Protein AF-A0A1G2BFT9-F1 (afdb_monomer)

Mean predicted aligned error: 10.56 Å

Foldseek 3Di:
DDDDPPVVVVVVVVVVVVVVPPPLPPDDDDVVLVVPDDVVPDDCVVCVLSLLLSCLAPNDPVSNVSNPVPDDLVSQCVSLVPPPNRDPVSSVVSNVVSVD

pLDDT: mean 81.26, std 19.09, range [43.91, 97.19]

Organism: NCBI:txid1798547

Radius of gyration: 19.2 Å; Cα contacts (8 Å, |Δi|>4): 51; chains: 1; bounding box: 57×43×32 Å

Solvent-accessible surface area (backbone atoms only — not comparable to full-atom values): 6344 Å² total; per-residue (Å²): 137,85,79,70,65,63,64,58,52,54,53,49,51,54,57,56,60,65,64,74,69,74,72,74,85,80,74,82,76,63,65,84,68,40,79,89,49,67,70,91,74,63,46,73,79,86,41,38,61,62,55,51,48,38,31,69,70,71,44,53,75,70,52,42,53,45,50,66,74,74,44,54,64,70,56,52,40,52,39,69,71,68,50,86,78,61,50,73,76,50,45,58,58,49,56,54,65,56,68,112

Structure (mmCIF, N/CA/C/O backbone):
data_AF-A0A1G2BFT9-F1
#
_entry.id   AF-A0A1G2BFT9-F1
#
loop_
_atom_site.group_PDB
_atom_site.id
_atom_site.type_symbol
_atom_site.label_atom_id
_atom_site.label_alt_id
_atom_site.label_comp_id
_atom_site.label_asym_id
_atom_site.label_entity_id
_atom_site.label_seq_id
_atom_site.pdbx_PDB_ins_code
_atom_site.Cartn_x
_atom_site.Cartn_y
_atom_site.Cartn_z
_atom_site.occupancy
_atom_site.B_iso_or_equiv
_atom_site.auth_seq_id
_atom_site.auth_comp_id
_atom_site.auth_asym_id
_atom_site.auth_atom_id
_atom_site.pdbx_PDB_model_num
ATOM 1 N N . MET A 1 1 ? -47.081 28.738 -2.632 1.00 44.31 1 MET A N 1
ATOM 2 C CA . MET A 1 1 ? -45.805 28.036 -2.346 1.00 44.31 1 MET A CA 1
ATOM 3 C C . MET A 1 1 ? -44.938 28.001 -3.607 1.00 44.31 1 MET A C 1
ATOM 5 O O . MET A 1 1 ? -45.057 27.082 -4.407 1.00 44.31 1 MET A O 1
ATOM 9 N N . ALA A 1 2 ? -44.110 29.025 -3.843 1.00 47.28 2 ALA A N 1
ATOM 10 C CA . ALA A 1 2 ? -43.266 29.097 -5.041 1.00 47.28 2 ALA A CA 1
ATOM 11 C C . ALA A 1 2 ? -41.915 28.404 -4.796 1.00 47.28 2 ALA A C 1
ATOM 13 O O . ALA A 1 2 ? -41.075 28.867 -4.027 1.00 47.28 2 ALA A O 1
ATOM 14 N N . TYR A 1 3 ? -41.721 27.260 -5.448 1.00 44.44 3 TYR A N 1
ATOM 15 C CA . TYR A 1 3 ? -40.514 26.441 -5.368 1.00 44.44 3 TYR A CA 1
ATOM 16 C C . TYR A 1 3 ? -39.334 27.163 -6.052 1.00 44.44 3 TYR A C 1
ATOM 18 O O . TYR A 1 3 ? -39.300 27.315 -7.275 1.00 44.44 3 TYR A O 1
ATOM 26 N N . ASN A 1 4 ? -38.347 27.620 -5.274 1.00 58.56 4 ASN A N 1
ATOM 27 C CA . ASN A 1 4 ? -37.234 28.435 -5.773 1.00 58.56 4 ASN A CA 1
ATOM 28 C C . ASN A 1 4 ? -36.226 27.600 -6.605 1.00 58.56 4 ASN A C 1
ATOM 30 O O . ASN A 1 4 ? -35.365 26.888 -6.078 1.00 58.56 4 ASN A O 1
ATOM 34 N N . LYS A 1 5 ? -36.333 27.684 -7.941 1.00 55.22 5 LYS A N 1
ATOM 35 C CA . LYS A 1 5 ? -35.451 27.019 -8.928 1.00 55.22 5 LYS A CA 1
ATOM 36 C C . LYS A 1 5 ? -34.002 27.547 -8.918 1.00 55.22 5 LYS A C 1
ATOM 38 O O . LYS A 1 5 ? -33.104 26.833 -9.377 1.00 55.22 5 LYS A O 1
ATOM 43 N N . ALA A 1 6 ? -33.740 28.747 -8.388 1.00 56.31 6 ALA A N 1
ATOM 44 C CA . ALA A 1 6 ? -32.420 29.388 -8.444 1.00 56.31 6 ALA A CA 1
ATOM 45 C C . ALA A 1 6 ? -31.391 28.719 -7.511 1.00 56.31 6 ALA A C 1
ATOM 47 O O . ALA A 1 6 ? -30.262 28.439 -7.931 1.00 56.31 6 ALA A O 1
ATOM 48 N N . GLY A 1 7 ? -31.811 28.336 -6.299 1.00 52.97 7 GLY A N 1
ATOM 49 C CA . GLY A 1 7 ? -30.954 27.647 -5.324 1.00 52.97 7 GLY A CA 1
ATOM 50 C C . GLY A 1 7 ? -30.505 26.252 -5.785 1.00 52.97 7 GLY A C 1
ATOM 51 O O . GLY A 1 7 ? -29.354 25.859 -5.581 1.00 52.97 7 GLY A O 1
ATOM 52 N N . LYS A 1 8 ? -31.363 25.517 -6.513 1.00 46.81 8 LYS A N 1
ATOM 53 C CA . LYS A 1 8 ? -30.999 24.215 -7.111 1.00 46.81 8 LYS A CA 1
ATOM 54 C C . LYS A 1 8 ? -29.949 24.359 -8.225 1.00 46.81 8 LYS A C 1
ATOM 56 O O . LYS A 1 8 ? -29.085 23.492 -8.360 1.00 46.81 8 LYS A O 1
ATOM 61 N N . LYS A 1 9 ? -29.976 25.455 -8.996 1.00 43.91 9 LYS A N 1
ATOM 62 C CA . LYS A 1 9 ? -29.036 25.720 -10.105 1.00 43.91 9 LYS A CA 1
ATOM 63 C C . LYS A 1 9 ? -27.649 26.131 -9.595 1.00 43.91 9 LYS A C 1
ATOM 65 O O . LYS A 1 9 ? -26.643 25.671 -10.133 1.00 43.91 9 LYS A O 1
ATOM 70 N N . GLN A 1 10 ? -27.587 26.923 -8.522 1.00 54.03 10 GLN A N 1
ATOM 71 C CA . GLN A 1 10 ? -26.334 27.286 -7.844 1.00 54.03 10 GLN A CA 1
ATOM 72 C C . GLN A 1 10 ? -25.680 26.078 -7.160 1.00 54.03 10 GLN A C 1
ATOM 74 O O . GLN A 1 10 ? -24.474 25.866 -7.294 1.00 54.03 10 GLN A O 1
ATOM 79 N N . ARG A 1 11 ? -26.480 25.224 -6.508 1.00 51.31 11 ARG A N 1
ATOM 80 C CA . ARG A 1 11 ? -25.996 24.002 -5.853 1.00 51.31 11 ARG A CA 1
ATOM 81 C C . ARG A 1 11 ? -25.486 22.965 -6.865 1.00 51.31 11 ARG A C 1
ATOM 83 O O . ARG A 1 11 ? -24.399 22.430 -6.666 1.00 51.31 11 ARG A O 1
ATOM 90 N N . LYS A 1 12 ? -26.175 22.770 -8.000 1.00 50.50 12 LYS A N 1
ATOM 91 C CA . LYS A 1 12 ? -25.672 21.942 -9.118 1.00 50.50 12 LYS A CA 1
ATOM 92 C C . LYS A 1 12 ? -24.367 22.492 -9.707 1.00 50.50 12 LYS A C 1
ATOM 94 O O . LYS A 1 12 ? -23.406 21.744 -9.812 1.00 50.50 12 LYS A O 1
ATOM 99 N N . LYS A 1 13 ? -24.271 23.802 -9.983 1.00 46.59 13 LYS A N 1
ATOM 100 C CA . LYS A 1 13 ? -23.037 24.429 -10.503 1.00 46.59 13 LYS A CA 1
ATOM 101 C C . LYS A 1 13 ? -21.833 24.288 -9.557 1.00 46.59 13 LYS A C 1
ATOM 103 O O . LYS A 1 13 ? -20.717 24.130 -10.043 1.00 46.59 13 LYS A O 1
ATOM 108 N N . ARG A 1 14 ? -22.034 24.322 -8.231 1.00 49.56 14 ARG A N 1
ATOM 109 C CA . ARG A 1 14 ? -20.963 24.140 -7.227 1.00 49.56 14 ARG A CA 1
ATOM 110 C C . ARG A 1 14 ? -20.471 22.687 -7.158 1.00 49.56 14 ARG A C 1
ATOM 112 O O . ARG A 1 14 ? -19.268 22.464 -7.065 1.00 49.56 14 ARG A O 1
ATOM 119 N N . VAL A 1 15 ? -21.381 21.716 -7.280 1.00 53.38 15 VAL A N 1
ATOM 120 C CA . VAL A 1 15 ? -21.048 20.281 -7.385 1.00 53.38 15 VAL A CA 1
ATOM 121 C C . VAL A 1 15 ? -20.336 19.974 -8.714 1.00 53.38 15 VAL A C 1
ATOM 123 O O . VAL A 1 15 ? -19.341 19.253 -8.724 1.00 53.38 15 VAL A O 1
ATOM 126 N N . GLU A 1 16 ? -20.768 20.587 -9.822 1.00 51.97 16 GLU A N 1
ATOM 127 C CA . GLU A 1 16 ? -20.143 20.449 -11.148 1.00 51.97 16 GLU A CA 1
ATOM 128 C C . GLU A 1 16 ? -18.729 21.062 -11.200 1.00 51.97 16 GLU A C 1
ATOM 130 O O . GLU A 1 16 ? -17.822 20.487 -11.800 1.00 51.97 16 GLU A O 1
ATOM 135 N N . LYS A 1 17 ? -18.506 22.211 -10.539 1.00 46.88 17 LYS A N 1
ATOM 136 C CA . LYS A 1 17 ? -17.183 22.866 -10.460 1.00 46.88 17 LYS A CA 1
ATOM 137 C C . LYS A 1 17 ? -16.165 22.037 -9.667 1.00 46.88 17 LYS A C 1
ATOM 139 O O . LYS A 1 17 ? -14.998 22.020 -10.046 1.00 46.88 17 LYS A O 1
ATOM 144 N N . ASN A 1 18 ? -16.593 21.320 -8.622 1.00 51.94 18 ASN A N 1
ATOM 145 C CA . ASN A 1 18 ? -15.707 20.466 -7.816 1.00 51.94 18 ASN A CA 1
ATOM 146 C C . ASN A 1 18 ? -15.330 19.142 -8.505 1.00 51.94 18 ASN A C 1
ATOM 148 O O . ASN A 1 18 ? -14.292 18.569 -8.190 1.00 51.94 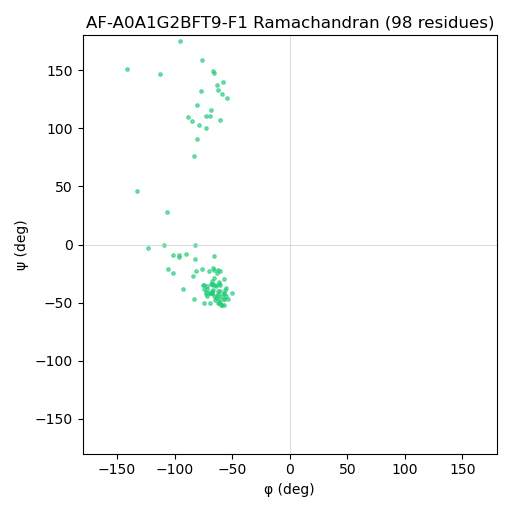18 ASN A O 1
ATOM 152 N N . LYS A 1 19 ? -16.114 18.677 -9.488 1.00 47.59 19 LYS A N 1
ATOM 153 C CA . LYS A 1 19 ? -15.761 17.506 -10.313 1.00 47.59 19 LYS A CA 1
ATOM 154 C C . LYS A 1 19 ? -14.588 17.759 -11.270 1.00 47.59 19 LYS A C 1
ATOM 156 O O . LYS A 1 19 ? -13.927 16.810 -11.673 1.00 47.59 19 LYS A O 1
ATOM 161 N N . ARG A 1 20 ? -14.303 19.019 -11.629 1.00 45.19 20 ARG A N 1
ATOM 162 C CA . ARG A 1 20 ? -13.321 19.384 -12.673 1.00 45.19 20 ARG A CA 1
ATOM 163 C C . ARG A 1 20 ? -11.855 19.423 -12.216 1.00 45.19 20 ARG A C 1
ATOM 165 O O . ARG A 1 20 ? -10.991 19.715 -13.032 1.00 45.19 20 ARG A O 1
ATOM 172 N N . ARG A 1 21 ? -11.555 19.138 -10.942 1.00 46.78 21 ARG A N 1
ATOM 173 C CA . ARG A 1 21 ? -10.181 19.168 -10.395 1.00 46.78 21 ARG A CA 1
ATOM 174 C C . ARG A 1 21 ? -9.585 17.800 -10.057 1.00 46.78 21 ARG A C 1
ATOM 176 O O . ARG A 1 21 ? -8.431 17.748 -9.649 1.00 46.78 21 ARG A O 1
ATOM 183 N N . TYR A 1 22 ? -10.311 16.699 -10.254 1.00 48.25 22 TYR A N 1
ATOM 184 C CA . TYR A 1 22 ? -9.733 15.366 -10.072 1.00 48.25 22 TYR A CA 1
ATOM 185 C C . TYR A 1 22 ? -8.973 14.949 -11.335 1.00 48.25 22 TYR A C 1
ATOM 187 O O . TYR A 1 22 ? -9.451 14.152 -12.141 1.00 48.25 22 TYR A O 1
ATOM 195 N N . GLN A 1 23 ? -7.784 15.519 -11.527 1.00 50.50 23 GLN A N 1
ATOM 196 C CA . GLN A 1 23 ? -6.787 14.862 -12.359 1.00 50.50 23 GLN A CA 1
ATOM 197 C C . GLN A 1 23 ? -6.284 13.674 -11.546 1.00 50.50 23 GLN A C 1
ATOM 199 O O . GLN A 1 23 ? -5.662 13.857 -10.500 1.00 50.50 23 GLN A O 1
ATOM 204 N N . LYS A 1 24 ? -6.617 12.451 -11.979 1.00 52.78 24 LYS A N 1
ATOM 205 C CA . LYS A 1 24 ? -5.992 11.258 -11.405 1.00 52.78 24 LYS A CA 1
ATOM 206 C C . LYS A 1 24 ? -4.483 11.444 -11.523 1.00 52.78 24 LYS A C 1
ATOM 208 O O . LYS A 1 24 ? -4.029 11.673 -12.644 1.00 52.78 24 LYS A O 1
ATOM 213 N N . PRO A 1 25 ? -3.713 11.326 -10.433 1.00 51.75 25 PRO A N 1
ATOM 214 C CA . PRO A 1 25 ? -2.270 11.303 -10.547 1.00 51.75 25 PRO A CA 1
ATOM 215 C C . PRO A 1 25 ? -1.908 10.098 -11.418 1.00 51.75 25 PRO A C 1
ATOM 217 O O . PRO A 1 25 ? -2.063 8.950 -11.002 1.00 51.75 25 PRO A O 1
ATOM 220 N N . THR A 1 26 ? -1.495 10.338 -12.657 1.00 60.62 26 THR A N 1
ATOM 221 C CA . THR A 1 26 ? -0.971 9.292 -13.531 1.00 60.62 26 THR A CA 1
ATOM 222 C C . THR A 1 26 ? 0.476 9.076 -13.128 1.00 60.62 26 THR A C 1
ATOM 224 O O . THR A 1 26 ? 1.368 9.779 -13.599 1.00 60.62 26 THR A O 1
ATOM 227 N N . ILE A 1 27 ? 0.714 8.152 -12.198 1.00 68.44 27 ILE A N 1
ATOM 228 C CA . ILE A 1 27 ? 2.077 7.698 -11.944 1.00 68.44 27 ILE A CA 1
ATOM 229 C C . ILE A 1 27 ? 2.469 6.740 -13.061 1.00 68.44 27 ILE A C 1
ATOM 231 O O . ILE A 1 27 ? 1.715 5.835 -13.422 1.00 68.44 27 ILE A O 1
ATOM 235 N N . LYS A 1 28 ? 3.655 6.953 -13.620 1.00 78.00 28 LYS A N 1
ATOM 236 C CA . LYS A 1 28 ? 4.319 5.932 -14.416 1.00 78.00 28 LYS A CA 1
ATOM 237 C C . LYS A 1 28 ? 5.069 5.047 -13.430 1.00 78.00 28 LYS A C 1
ATOM 239 O O . LYS A 1 28 ? 6.051 5.494 -12.843 1.00 78.00 28 LYS A O 1
ATOM 244 N N . PHE A 1 29 ? 4.565 3.841 -13.202 1.00 82.38 29 PHE A N 1
ATOM 245 C CA . PHE A 1 29 ?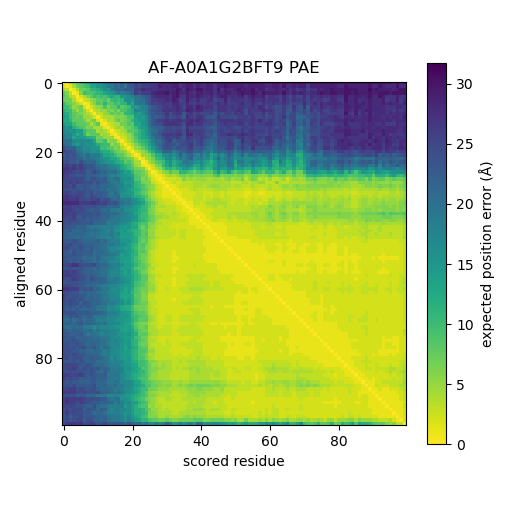 5.275 2.881 -12.370 1.00 82.38 29 PHE A CA 1
ATOM 246 C C . PHE A 1 29 ? 6.579 2.453 -13.037 1.00 82.38 29 PHE A C 1
ATOM 248 O O . PHE A 1 29 ? 6.669 2.372 -14.265 1.00 82.38 29 PHE A O 1
ATOM 255 N N . ARG A 1 30 ? 7.573 2.168 -12.202 1.00 89.44 30 ARG A N 1
ATOM 256 C CA . ARG A 1 30 ? 8.809 1.508 -12.607 1.00 89.44 30 ARG A CA 1
ATOM 257 C C . ARG A 1 30 ? 8.510 0.101 -13.128 1.00 89.44 30 ARG A C 1
ATOM 259 O O . ARG A 1 30 ? 7.689 -0.609 -12.548 1.00 89.44 30 ARG A O 1
ATOM 266 N N . GLN A 1 31 ? 9.160 -0.291 -14.224 1.00 86.12 31 GLN A N 1
ATOM 267 C CA . GLN A 1 31 ? 8.984 -1.623 -14.819 1.00 86.12 31 GLN A CA 1
ATOM 268 C C . GLN A 1 31 ? 9.400 -2.718 -13.827 1.00 86.12 31 GLN A C 1
ATOM 270 O O . GLN A 1 31 ? 8.797 -3.784 -13.779 1.00 86.12 31 GLN A O 1
ATOM 275 N N . GLU A 1 32 ? 10.387 -2.415 -12.988 1.00 90.31 32 GLU A N 1
ATOM 276 C CA . GLU A 1 32 ? 10.955 -3.278 -11.960 1.00 90.31 32 GLU A CA 1
ATOM 277 C C . GLU A 1 32 ? 9.969 -3.623 -10.836 1.00 90.31 32 GLU A C 1
ATOM 279 O O . GLU A 1 32 ? 10.272 -4.489 -10.032 1.00 90.31 32 GLU A O 1
ATOM 284 N N . LEU A 1 33 ? 8.794 -2.987 -10.749 1.00 91.75 33 LEU A N 1
ATOM 285 C CA . LEU A 1 33 ? 7.730 -3.426 -9.832 1.00 91.75 33 LEU A CA 1
ATOM 286 C C . LEU A 1 33 ? 6.906 -4.592 -10.393 1.00 91.75 33 LEU A C 1
ATOM 288 O O . LEU A 1 33 ? 6.274 -5.329 -9.634 1.00 91.75 33 LEU A O 1
ATOM 292 N N . PHE A 1 34 ? 6.915 -4.744 -11.716 1.00 90.75 34 PHE A N 1
ATOM 293 C CA . PHE A 1 34 ? 6.017 -5.597 -12.487 1.00 90.75 34 PHE A CA 1
ATOM 294 C C . 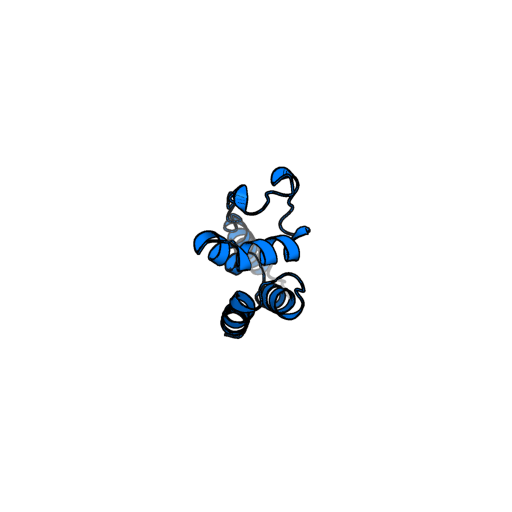PHE A 1 34 ? 6.816 -6.434 -13.489 1.00 90.75 34 PHE A C 1
ATOM 296 O O . PHE A 1 34 ? 6.485 -6.511 -14.667 1.00 90.75 34 PHE A O 1
ATOM 303 N N . TRP A 1 35 ? 7.918 -7.031 -13.036 1.00 89.94 35 TRP A N 1
ATOM 304 C CA . TRP A 1 35 ? 8.802 -7.837 -13.887 1.00 89.94 35 TRP A CA 1
ATOM 305 C C . TRP A 1 35 ? 8.106 -9.057 -14.510 1.00 89.94 35 TRP A C 1
ATOM 307 O O . TRP A 1 35 ? 8.560 -9.578 -15.522 1.00 89.94 35 TRP A O 1
ATOM 317 N N . ASP A 1 36 ? 7.016 -9.515 -13.900 1.00 90.81 36 ASP A N 1
ATOM 318 C CA . ASP A 1 36 ? 6.250 -10.712 -14.241 1.00 90.81 36 ASP A CA 1
ATOM 319 C C . ASP A 1 36 ? 5.025 -10.437 -15.127 1.00 90.81 36 ASP A C 1
ATOM 321 O O . ASP A 1 36 ? 4.397 -11.377 -15.613 1.00 90.81 36 ASP A O 1
ATOM 325 N N . VAL A 1 37 ? 4.662 -9.169 -15.349 1.00 88.69 37 VAL A N 1
ATOM 326 C CA . VAL A 1 37 ? 3.460 -8.797 -16.108 1.00 88.69 37 VAL A CA 1
ATOM 327 C C . VAL A 1 37 ? 3.703 -7.577 -16.992 1.00 88.69 37 VAL A C 1
ATOM 329 O O . VAL A 1 37 ? 4.479 -6.686 -16.670 1.00 88.69 37 VAL A O 1
ATOM 332 N N . ASP A 1 38 ? 2.982 -7.485 -18.107 1.00 84.31 38 ASP A N 1
ATOM 333 C CA . ASP A 1 38 ? 2.980 -6.270 -18.928 1.00 84.31 38 ASP A CA 1
ATOM 334 C C . ASP A 1 38 ? 2.269 -5.126 -18.172 1.00 84.31 38 ASP A C 1
ATOM 336 O O . ASP A 1 38 ? 1.052 -5.218 -17.954 1.00 84.31 38 ASP A O 1
ATOM 340 N N . PRO A 1 39 ? 2.956 -4.021 -17.809 1.00 81.31 39 PRO A N 1
ATOM 341 C CA . PRO A 1 39 ? 2.331 -2.939 -17.052 1.00 81.31 39 PRO A CA 1
ATOM 342 C C . PRO A 1 39 ? 1.179 -2.267 -17.793 1.00 81.31 39 PRO A C 1
ATOM 344 O O . PRO A 1 39 ? 0.301 -1.688 -17.156 1.00 81.31 39 PRO A O 1
ATOM 347 N N . LYS A 1 40 ? 1.128 -2.362 -19.131 1.00 83.62 40 LYS A N 1
ATOM 348 C CA . LYS A 1 40 ? 0.015 -1.817 -19.926 1.00 83.62 40 LYS A CA 1
ATOM 349 C C . LYS A 1 40 ? -1.303 -2.541 -19.654 1.00 83.62 40 LYS A C 1
ATOM 351 O O . LYS A 1 40 ? -2.367 -1.977 -19.897 1.00 83.62 40 LYS A O 1
ATOM 356 N N . LYS A 1 41 ? -1.245 -3.773 -19.142 1.00 87.19 41 LYS A N 1
ATOM 357 C CA . LYS A 1 41 ? -2.419 -4.585 -18.787 1.00 87.19 41 LYS A CA 1
ATOM 358 C C . LYS A 1 41 ? -2.873 -4.363 -17.341 1.00 87.19 41 LYS A C 1
ATOM 360 O O . LYS A 1 41 ? -3.946 -4.829 -16.955 1.00 87.19 41 LYS A O 1
ATOM 365 N N . ILE A 1 42 ? -2.096 -3.629 -16.542 1.00 87.81 42 ILE A N 1
ATOM 366 C CA . ILE A 1 42 ? -2.418 -3.352 -15.144 1.00 87.81 42 ILE A CA 1
ATOM 367 C C . ILE A 1 42 ? -3.457 -2.231 -15.059 1.00 87.81 42 ILE A C 1
ATOM 369 O O . ILE A 1 42 ? -3.159 -1.045 -15.159 1.00 87.81 42 ILE A O 1
ATOM 373 N N . ASP A 1 43 ? -4.703 -2.616 -14.803 1.00 89.69 43 ASP A N 1
ATOM 374 C CA . ASP A 1 43 ? -5.764 -1.705 -14.365 1.00 89.69 43 ASP A CA 1
ATOM 375 C C . ASP A 1 43 ? -5.671 -1.421 -12.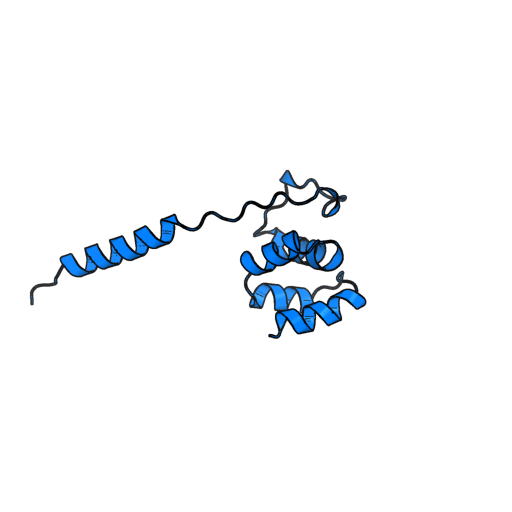844 1.00 89.69 43 ASP A C 1
ATOM 377 O O . ASP A 1 43 ? -5.819 -2.355 -12.049 1.00 89.69 43 ASP A O 1
ATOM 381 N N . PRO A 1 44 ? -5.496 -0.154 -12.405 1.00 89.06 44 PRO A N 1
ATOM 382 C CA . PRO A 1 44 ? -5.374 0.188 -10.987 1.00 89.06 44 PRO A CA 1
ATOM 383 C C . PRO A 1 44 ? -6.591 -0.109 -10.112 1.00 89.06 44 PRO A C 1
ATOM 385 O O . PRO A 1 44 ? -6.470 -0.265 -8.904 1.00 89.06 44 PRO A O 1
ATOM 388 N N . LYS A 1 45 ? -7.793 -0.174 -10.684 1.00 89.94 45 LYS A N 1
ATOM 389 C CA . LYS A 1 45 ? -8.992 -0.522 -9.918 1.00 89.94 45 LYS A CA 1
ATOM 390 C C . LYS A 1 45 ? -9.128 -2.033 -9.788 1.00 89.94 45 LYS A C 1
ATOM 392 O O . LYS A 1 45 ? -9.400 -2.518 -8.694 1.00 89.94 45 LYS A O 1
ATOM 397 N N . LYS A 1 46 ? -8.958 -2.764 -10.894 1.00 91.88 46 LYS A N 1
ATOM 398 C CA . LYS A 1 46 ? -9.137 -4.225 -10.927 1.00 91.88 46 LYS A CA 1
ATOM 399 C C . LYS A 1 46 ? -8.013 -4.957 -10.198 1.00 91.88 46 LYS A C 1
ATOM 401 O O . LYS A 1 46 ? -8.277 -5.941 -9.521 1.00 91.88 46 LYS A O 1
ATOM 406 N N . HIS A 1 47 ? -6.787 -4.446 -10.282 1.00 94.50 47 HIS A N 1
ATOM 407 C CA . HIS A 1 47 ? -5.596 -5.079 -9.710 1.00 94.50 47 HIS A CA 1
ATOM 408 C C . HIS A 1 47 ? -5.092 -4.361 -8.450 1.00 94.50 47 HIS A C 1
ATOM 410 O O . HIS A 1 47 ? -3.902 -4.395 -8.148 1.00 94.50 47 HIS A O 1
ATOM 416 N N . ALA A 1 48 ? -5.989 -3.701 -7.707 1.00 95.00 48 ALA A N 1
ATOM 417 C CA . ALA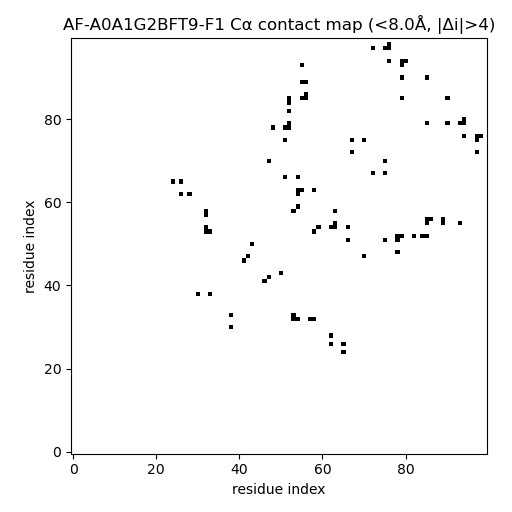 A 1 48 ? -5.631 -2.885 -6.548 1.00 95.00 48 ALA A CA 1
ATOM 418 C C . ALA A 1 48 ? -4.777 -3.643 -5.519 1.00 95.00 48 ALA A C 1
ATOM 420 O O . ALA A 1 48 ? -3.757 -3.124 -5.081 1.00 95.00 48 ALA A O 1
ATOM 421 N N . GLN A 1 49 ? -5.164 -4.875 -5.161 1.00 96.44 49 GLN A N 1
ATOM 422 C CA . GLN A 1 49 ? -4.413 -5.689 -4.200 1.00 96.44 49 GLN A CA 1
ATOM 423 C C . GLN A 1 49 ? -2.981 -5.943 -4.677 1.00 96.44 49 GLN A C 1
ATOM 425 O O . GLN A 1 49 ? -2.050 -5.612 -3.954 1.00 96.44 49 GLN A O 1
ATOM 430 N N . TYR A 1 50 ? -2.818 -6.440 -5.904 1.00 95.50 50 TYR A N 1
ATOM 431 C CA . TYR A 1 50 ? -1.509 -6.715 -6.494 1.00 95.50 50 TYR A CA 1
ATOM 432 C C . TYR A 1 50 ? -0.618 -5.465 -6.521 1.00 95.50 50 TYR A C 1
ATOM 434 O O . TYR A 1 50 ? 0.526 -5.510 -6.086 1.00 95.50 50 TYR A O 1
ATOM 442 N N . ILE A 1 51 ? -1.152 -4.321 -6.959 1.00 95.44 51 ILE A N 1
ATOM 443 C CA . ILE A 1 51 ? -0.394 -3.061 -7.019 1.00 95.44 51 ILE A CA 1
ATOM 444 C C . ILE A 1 51 ? 0.031 -2.598 -5.626 1.00 95.44 51 ILE A C 1
ATOM 446 O O . ILE A 1 51 ? 1.167 -2.165 -5.446 1.00 95.44 51 ILE A O 1
ATOM 450 N N . ILE A 1 52 ? -0.877 -2.670 -4.648 1.00 96.50 52 ILE A N 1
ATOM 451 C CA . ILE A 1 52 ? -0.575 -2.298 -3.265 1.00 96.50 52 ILE A CA 1
ATOM 452 C C . ILE A 1 52 ? 0.525 -3.215 -2.724 1.00 96.50 52 ILE A C 1
ATOM 454 O O . ILE A 1 52 ? 1.524 -2.710 -2.233 1.00 96.50 52 ILE A O 1
ATOM 458 N N . GLU A 1 53 ? 0.387 -4.535 -2.862 1.00 96.50 53 GLU A N 1
ATOM 459 C CA . GLU A 1 53 ? 1.387 -5.502 -2.389 1.00 96.50 53 GLU A CA 1
ATOM 460 C C . GLU A 1 53 ? 2.766 -5.241 -3.012 1.00 96.50 53 GLU A C 1
ATOM 462 O O . GLU A 1 53 ? 3.754 -5.131 -2.290 1.00 96.50 53 GLU A O 1
ATOM 467 N N . ARG A 1 54 ? 2.824 -5.027 -4.334 1.00 95.69 54 ARG A N 1
ATOM 468 C CA . ARG A 1 54 ? 4.072 -4.716 -5.048 1.00 95.69 54 ARG A CA 1
ATOM 469 C C . ARG A 1 54 ? 4.755 -3.450 -4.547 1.00 95.69 54 ARG A C 1
ATOM 471 O O . ARG A 1 54 ? 5.969 -3.438 -4.369 1.00 95.69 54 ARG A O 1
ATOM 478 N N . ILE A 1 55 ? 3.991 -2.386 -4.326 1.00 95.94 55 ILE A N 1
ATOM 479 C CA . ILE A 1 55 ? 4.547 -1.098 -3.899 1.00 95.94 55 ILE A CA 1
ATOM 480 C C . ILE A 1 55 ? 4.958 -1.122 -2.427 1.00 95.94 55 ILE A C 1
ATOM 482 O O . ILE A 1 55 ? 5.948 -0.493 -2.073 1.00 95.94 55 ILE A O 1
ATOM 486 N N . LEU A 1 56 ? 4.232 -1.836 -1.569 1.00 96.12 56 LEU A N 1
ATOM 487 C CA . LEU A 1 56 ? 4.578 -1.923 -0.151 1.00 96.12 56 LEU A CA 1
ATOM 488 C C . LEU A 1 56 ? 5.888 -2.693 0.090 1.00 96.12 56 LEU A C 1
ATOM 490 O O . LEU A 1 56 ? 6.600 -2.359 1.034 1.00 96.12 56 LEU A O 1
ATOM 494 N N . ASP A 1 57 ? 6.225 -3.677 -0.747 1.00 95.50 57 ASP A N 1
ATOM 495 C CA . ASP A 1 57 ? 7.476 -4.436 -0.597 1.00 95.50 57 ASP A CA 1
ATOM 496 C C . ASP A 1 57 ? 8.647 -3.868 -1.409 1.00 95.50 57 ASP A C 1
ATOM 498 O O . ASP A 1 57 ? 9.778 -3.860 -0.925 1.00 95.50 57 ASP A 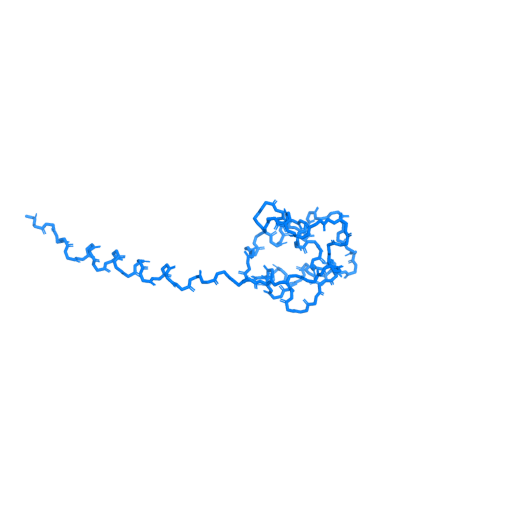O 1
ATOM 502 N N . PHE A 1 58 ? 8.399 -3.381 -2.629 1.00 95.06 58 PHE A N 1
ATOM 503 C CA . PHE A 1 58 ? 9.465 -3.019 -3.581 1.00 95.06 58 PHE A CA 1
ATOM 504 C C . PHE A 1 58 ? 9.398 -1.563 -4.066 1.00 95.06 58 PHE A C 1
ATOM 506 O O . PHE A 1 58 ? 10.237 -1.107 -4.856 1.00 95.06 58 PHE A O 1
ATOM 513 N N . GLY A 1 59 ? 8.377 -0.826 -3.632 1.00 94.44 59 GLY A N 1
ATOM 514 C CA . GLY A 1 59 ? 8.161 0.560 -4.015 1.00 94.44 59 GLY A CA 1
ATOM 515 C C . GLY A 1 59 ? 9.092 1.534 -3.302 1.00 94.44 59 GLY A C 1
ATOM 516 O O . GLY A 1 59 ? 9.639 1.261 -2.239 1.00 94.44 59 GLY A O 1
ATOM 517 N N . ASN A 1 60 ? 9.250 2.711 -3.898 1.00 95.06 60 ASN A N 1
ATOM 518 C CA . ASN A 1 60 ? 9.881 3.860 -3.254 1.00 95.06 60 ASN A CA 1
ATOM 519 C C . ASN A 1 60 ? 8.833 4.797 -2.629 1.00 95.06 60 ASN A C 1
ATOM 521 O O . ASN A 1 60 ? 7.627 4.661 -2.844 1.00 95.06 60 ASN A O 1
ATOM 525 N N . ASP A 1 61 ? 9.293 5.834 -1.931 1.00 93.75 61 ASP A N 1
ATOM 526 C CA . ASP A 1 61 ? 8.423 6.810 -1.267 1.00 93.75 61 ASP A CA 1
ATOM 527 C C . ASP A 1 61 ? 7.431 7.523 -2.195 1.00 93.75 61 ASP A C 1
ATOM 529 O O . ASP A 1 61 ? 6.377 7.981 -1.742 1.00 93.75 61 ASP A O 1
ATOM 533 N N . LYS A 1 62 ? 7.766 7.703 -3.480 1.00 93.69 62 LYS A N 1
ATOM 534 C CA . LYS A 1 62 ? 6.861 8.340 -4.452 1.00 93.69 62 LYS A CA 1
ATOM 535 C C . LYS A 1 62 ? 5.714 7.392 -4.799 1.00 93.69 62 LYS A C 1
ATOM 537 O O . LYS A 1 62 ? 4.561 7.817 -4.840 1.00 93.69 62 LYS A O 1
ATOM 542 N N . GLU A 1 63 ? 6.024 6.117 -5.004 1.00 94.75 63 GLU A N 1
ATOM 543 C CA . GLU A 1 63 ? 5.056 5.056 -5.300 1.00 94.75 63 GLU A CA 1
ATOM 544 C C . GLU A 1 63 ? 4.180 4.755 -4.075 1.00 94.75 63 GLU A C 1
ATOM 546 O O . GLU A 1 63 ? 2.956 4.680 -4.199 1.00 94.75 63 GLU A O 1
ATOM 551 N N . ALA A 1 64 ? 4.776 4.704 -2.880 1.00 95.25 64 ALA A N 1
ATOM 552 C CA . ALA A 1 64 ? 4.051 4.572 -1.621 1.00 95.25 64 ALA A CA 1
ATOM 553 C C . ALA A 1 64 ? 3.059 5.732 -1.435 1.00 95.25 64 ALA A C 1
ATOM 555 O O . ALA A 1 64 ? 1.857 5.517 -1.271 1.00 95.25 64 ALA A O 1
ATOM 556 N N . ARG A 1 65 ? 3.510 6.989 -1.563 1.00 94.00 65 ARG A N 1
ATOM 557 C CA . ARG A 1 65 ? 2.611 8.158 -1.499 1.00 94.00 65 ARG A CA 1
ATOM 558 C C . ARG A 1 65 ? 1.474 8.074 -2.510 1.00 94.00 65 ARG A C 1
ATOM 560 O O . ARG A 1 65 ? 0.346 8.453 -2.194 1.00 94.00 65 ARG A O 1
ATOM 567 N N . TRP A 1 66 ? 1.744 7.547 -3.700 1.00 94.69 66 TRP A N 1
ATOM 568 C CA . TRP A 1 66 ? 0.714 7.368 -4.710 1.00 94.69 66 TRP A CA 1
ATOM 569 C C . TRP A 1 66 ? -0.371 6.381 -4.260 1.00 94.69 66 TRP A C 1
ATOM 571 O O . TRP A 1 66 ? -1.552 6.713 -4.375 1.00 94.69 66 TRP A O 1
ATOM 581 N N . ILE A 1 67 ? -0.029 5.217 -3.692 1.00 95.62 67 ILE A N 1
ATOM 582 C CA . ILE A 1 67 ? -1.059 4.269 -3.222 1.00 95.62 67 ILE A CA 1
ATOM 583 C C . ILE A 1 67 ? -1.897 4.850 -2.075 1.00 95.62 67 ILE A C 1
ATOM 585 O O . ILE A 1 67 ? -3.112 4.653 -2.069 1.00 95.62 67 ILE A O 1
ATOM 589 N N . PHE A 1 68 ? -1.297 5.644 -1.181 1.00 94.69 68 PHE A N 1
ATOM 590 C CA . PHE A 1 68 ? -2.022 6.343 -0.110 1.00 94.69 68 PHE A CA 1
ATOM 591 C C . PHE A 1 68 ? -2.992 7.412 -0.631 1.00 94.69 68 PHE A C 1
ATOM 593 O O . PHE A 1 68 ? -4.018 7.670 -0.007 1.00 94.69 68 PHE A O 1
ATOM 600 N N . GLN A 1 69 ? -2.705 8.021 -1.784 1.00 93.94 69 GLN A N 1
ATOM 601 C CA . GLN A 1 69 ? -3.590 9.004 -2.418 1.00 93.94 69 GLN A CA 1
ATOM 602 C C . GLN A 1 69 ? -4.691 8.365 -3.278 1.00 93.94 69 GLN A C 1
ATOM 604 O O . GLN A 1 69 ? -5.744 8.972 -3.481 1.00 93.94 69 GLN A O 1
ATOM 609 N N . ASN A 1 70 ? -4.448 7.167 -3.820 1.00 93.56 70 ASN A N 1
ATOM 610 C CA . ASN A 1 70 ? -5.322 6.543 -4.818 1.00 93.56 70 ASN A CA 1
ATOM 611 C C . ASN A 1 70 ? -6.237 5.453 -4.249 1.00 93.56 70 ASN A C 1
ATOM 613 O O . ASN A 1 70 ? -7.302 5.204 -4.819 1.00 93.56 70 ASN A O 1
ATOM 617 N N . TYR A 1 71 ? -5.864 4.830 -3.132 1.00 95.56 71 TYR A N 1
ATOM 618 C CA . TYR A 1 71 ? -6.678 3.821 -2.464 1.00 95.56 71 TYR A CA 1
ATOM 619 C C . TYR A 1 71 ? -7.177 4.315 -1.114 1.00 95.56 71 TYR A C 1
ATOM 621 O O . TYR A 1 71 ? -6.511 5.060 -0.403 1.00 95.56 71 TYR A O 1
ATOM 629 N N . SER A 1 72 ? -8.381 3.880 -0.743 1.00 95.56 72 SER A N 1
ATOM 630 C CA . SER A 1 72 ? -8.939 4.235 0.559 1.00 95.56 72 SER A CA 1
ATOM 631 C C . SER A 1 72 ? -8.130 3.591 1.688 1.00 95.56 72 SER A C 1
ATOM 633 O O . SER A 1 72 ? -7.649 2.463 1.542 1.00 95.56 72 SER A O 1
ATOM 635 N N . LYS A 1 73 ? -8.072 4.246 2.853 1.00 95.75 73 LYS A N 1
ATOM 636 C CA . LYS A 1 73 ? -7.460 3.680 4.069 1.00 95.75 73 LYS A CA 1
ATOM 637 C C . LYS A 1 73 ? -7.987 2.271 4.377 1.00 95.75 73 LYS A C 1
ATOM 639 O O . LYS A 1 73 ? -7.204 1.369 4.648 1.00 95.75 73 LYS A O 1
ATOM 644 N N . LYS A 1 74 ? -9.299 2.044 4.222 1.00 96.00 74 LYS A N 1
ATOM 645 C CA . LYS A 1 74 ? -9.934 0.723 4.398 1.00 96.00 74 LYS A CA 1
ATOM 646 C C . LYS A 1 74 ? -9.382 -0.331 3.432 1.00 96.00 74 LYS A C 1
ATOM 648 O O . LYS A 1 74 ? -9.184 -1.476 3.823 1.00 96.00 74 LYS A O 1
ATOM 653 N N . THR A 1 75 ? -9.135 0.044 2.175 1.00 96.81 75 THR A N 1
ATOM 654 C CA . THR A 1 75 ? -8.532 -0.845 1.170 1.00 96.81 75 THR A CA 1
ATOM 655 C C . THR A 1 75 ? -7.108 -1.213 1.571 1.00 96.81 75 THR A C 1
ATOM 657 O O . THR A 1 75 ? -6.780 -2.395 1.582 1.00 96.81 75 THR A O 1
ATOM 660 N N . LEU A 1 76 ? -6.292 -0.227 1.952 1.00 97.12 76 LEU A N 1
ATOM 661 C CA . LEU A 1 76 ? -4.907 -0.447 2.376 1.00 97.12 76 LEU A CA 1
ATOM 662 C C . LEU A 1 76 ? -4.843 -1.351 3.612 1.00 97.12 76 LEU A C 1
ATOM 664 O O . LEU A 1 76 ? -4.172 -2.376 3.576 1.00 97.12 76 LEU A O 1
ATOM 668 N N . GLN A 1 77 ? -5.628 -1.052 4.651 1.00 96.62 77 GLN A N 1
ATOM 669 C CA . GLN A 1 77 ? -5.749 -1.895 5.847 1.00 96.62 77 GLN A CA 1
ATOM 670 C C . GLN A 1 77 ? -6.152 -3.333 5.502 1.00 96.62 77 GLN A C 1
ATOM 672 O O . GLN A 1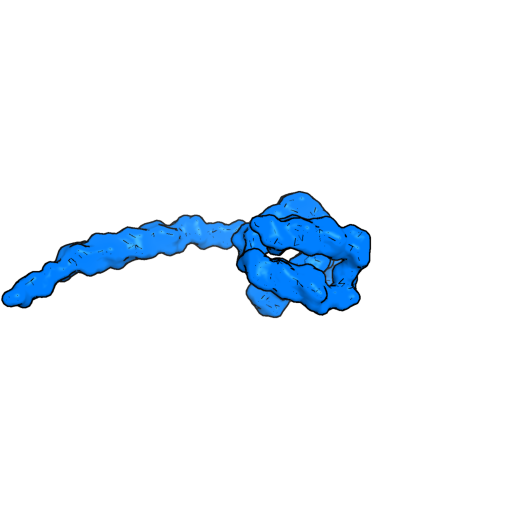 77 ? -5.569 -4.285 6.018 1.00 96.62 77 GLN A O 1
ATOM 677 N N . LYS A 1 78 ? -7.135 -3.507 4.606 1.00 96.62 78 LYS A N 1
ATOM 678 C CA . LYS A 1 78 ? -7.577 -4.834 4.163 1.00 96.62 78 LYS A CA 1
ATOM 679 C C . LYS A 1 78 ? -6.450 -5.595 3.464 1.00 96.62 78 LYS A C 1
ATOM 681 O O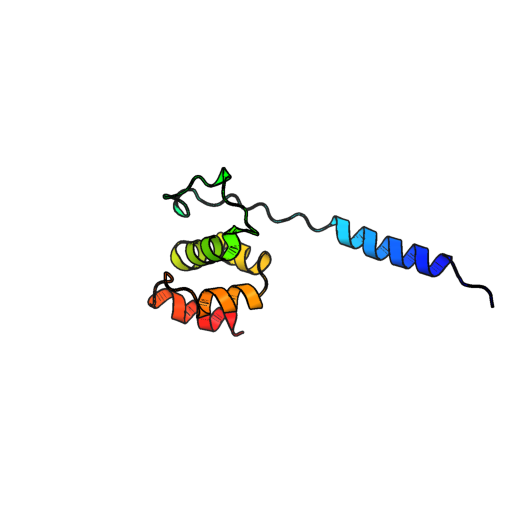 . LYS A 1 78 ? -6.312 -6.789 3.715 1.00 96.62 78 LYS A O 1
ATOM 686 N N . VAL A 1 79 ? -5.677 -4.940 2.599 1.00 97.19 79 VAL A N 1
ATOM 687 C CA . VAL A 1 79 ? -4.569 -5.585 1.881 1.00 97.19 79 VAL A CA 1
ATOM 688 C C . VAL A 1 79 ? -3.435 -5.933 2.840 1.00 97.19 79 VAL A C 1
ATOM 690 O O . VAL A 1 79 ? -3.052 -7.094 2.898 1.00 97.19 79 VAL A O 1
ATOM 693 N N . VAL A 1 80 ? -2.970 -4.991 3.665 1.00 96.62 80 VAL A N 1
ATOM 694 C CA . VAL A 1 80 ? -1.887 -5.239 4.636 1.00 96.62 80 VAL A CA 1
ATOM 695 C C . VAL A 1 80 ? -2.241 -6.386 5.593 1.00 96.62 80 VAL A C 1
ATOM 697 O O . VAL A 1 80 ? -1.419 -7.270 5.841 1.00 96.62 80 VAL A O 1
ATOM 700 N N . LYS A 1 81 ? -3.489 -6.425 6.083 1.00 94.75 81 LYS A N 1
ATOM 701 C CA . LYS A 1 81 ? -3.957 -7.468 7.006 1.00 94.75 81 LYS A CA 1
ATOM 702 C C . LYS A 1 81 ? -4.071 -8.848 6.351 1.00 94.75 81 LYS A C 1
ATOM 704 O O . LYS A 1 81 ? -3.726 -9.837 6.986 1.00 94.75 81 LYS A O 1
ATOM 709 N N . ASN A 1 82 ? -4.584 -8.927 5.121 1.00 95.31 82 ASN A N 1
ATOM 710 C CA . ASN A 1 82 ? -4.932 -10.208 4.488 1.00 95.31 82 ASN A CA 1
ATOM 711 C C . ASN A 1 82 ? -3.897 -10.708 3.473 1.00 95.31 82 ASN A C 1
ATOM 713 O O . ASN A 1 82 ? -4.023 -11.837 2.997 1.00 95.31 82 ASN A O 1
ATOM 717 N N . SER A 1 83 ? -2.906 -9.891 3.111 1.00 95.69 83 SER A N 1
ATOM 718 C CA . SER A 1 83 ? -1.899 -10.291 2.134 1.00 95.69 83 SER A CA 1
ATOM 719 C C . SER A 1 83 ? -1.103 -11.482 2.647 1.00 95.69 83 SER A C 1
ATOM 721 O O . SER A 1 83 ? -0.623 -11.481 3.782 1.00 95.69 83 SER A O 1
ATOM 723 N N . ARG A 1 84 ? -0.929 -12.486 1.790 1.00 93.56 84 ARG A N 1
ATOM 724 C CA . ARG A 1 84 ? -0.090 -13.664 2.057 1.00 93.56 84 ARG A CA 1
ATOM 725 C C . ARG A 1 84 ? 1.314 -13.535 1.474 1.00 93.56 84 ARG A C 1
ATOM 727 O O . ARG A 1 84 ? 2.159 -14.362 1.783 1.00 93.56 84 ARG A O 1
ATOM 734 N N . VAL A 1 85 ? 1.537 -12.522 0.640 1.00 94.56 85 VAL A N 1
ATOM 735 C CA . VAL A 1 85 ? 2.786 -12.332 -0.110 1.00 94.56 85 VAL A CA 1
ATOM 736 C C . VAL A 1 85 ? 3.644 -11.203 0.452 1.00 94.56 85 VAL A C 1
ATOM 738 O O . VAL A 1 85 ? 4.847 -11.226 0.235 1.00 94.56 85 VAL A O 1
ATOM 741 N N . LEU A 1 86 ? 3.054 -10.269 1.216 1.00 95.12 86 LEU A N 1
ATOM 742 C CA . LEU A 1 86 ? 3.817 -9.210 1.880 1.00 95.12 86 LEU A CA 1
ATOM 743 C C . LEU A 1 86 ? 4.870 -9.784 2.827 1.00 95.12 86 LEU A C 1
ATOM 745 O O . LEU A 1 86 ? 4.533 -10.577 3.722 1.00 95.12 86 LEU A O 1
ATOM 749 N N . HIS A 1 87 ? 6.106 -9.312 2.680 1.00 93.81 87 HIS A N 1
ATOM 750 C CA . HIS A 1 87 ? 7.215 -9.682 3.552 1.00 93.81 87 HIS A CA 1
ATOM 751 C C . HIS A 1 87 ? 6.912 -9.347 5.022 1.00 93.81 87 HIS A C 1
ATOM 753 O O . HIS A 1 87 ? 6.369 -8.298 5.365 1.00 93.81 87 HIS A O 1
ATOM 759 N N . ASN A 1 88 ? 7.290 -10.236 5.945 1.00 89.81 88 ASN A N 1
ATOM 760 C CA . ASN A 1 88 ? 7.001 -10.034 7.371 1.00 89.81 88 ASN A CA 1
ATOM 761 C C . ASN A 1 88 ? 7.669 -8.771 7.938 1.00 89.81 88 ASN A C 1
ATOM 763 O O . ASN A 1 88 ? 7.083 -8.097 8.782 1.00 89.81 88 ASN A O 1
ATOM 767 N N . GLN A 1 89 ? 8.863 -8.432 7.445 1.00 87.25 89 GLN A N 1
ATOM 768 C CA . GLN A 1 89 ? 9.614 -7.250 7.873 1.00 87.25 89 GLN A CA 1
ATOM 769 C C . GLN A 1 89 ? 8.897 -5.944 7.495 1.00 87.25 89 GLN A C 1
ATOM 771 O O . GLN A 1 89 ? 8.767 -5.048 8.326 1.00 87.25 89 GLN A O 1
ATOM 776 N N . THR A 1 90 ? 8.370 -5.849 6.272 1.00 92.56 90 THR A N 1
ATOM 777 C CA . THR A 1 90 ? 7.640 -4.666 5.786 1.00 92.56 90 THR A CA 1
ATOM 778 C C . THR A 1 90 ? 6.242 -4.587 6.404 1.00 92.56 90 THR A C 1
ATOM 780 O O . THR A 1 90 ? 5.760 -3.506 6.740 1.00 92.56 90 THR A O 1
ATOM 783 N N . ARG A 1 91 ? 5.593 -5.733 6.642 1.00 93.19 91 ARG A N 1
ATOM 784 C CA . ARG A 1 91 ? 4.242 -5.816 7.216 1.00 93.19 91 ARG A CA 1
ATOM 785 C C . ARG A 1 91 ? 4.107 -5.116 8.569 1.00 93.19 91 ARG A C 1
ATOM 787 O O . ARG A 1 91 ? 3.071 -4.501 8.812 1.00 93.19 91 ARG A O 1
ATOM 794 N N . VAL A 1 92 ? 5.111 -5.208 9.446 1.00 93.25 92 VAL A N 1
ATOM 795 C CA . VAL A 1 92 ? 5.085 -4.536 10.760 1.00 93.25 92 VAL A CA 1
ATOM 796 C C . VAL A 1 92 ? 4.987 -3.021 10.581 1.00 93.25 92 VAL A C 1
ATOM 798 O O . VAL A 1 92 ? 4.075 -2.404 11.125 1.00 93.25 92 VAL A O 1
ATOM 801 N N . LEU A 1 93 ? 5.857 -2.446 9.746 1.00 93.69 93 LEU A N 1
ATOM 802 C CA . LEU A 1 93 ? 5.848 -1.019 9.425 1.00 93.69 93 LEU A CA 1
ATOM 803 C C . LEU A 1 93 ? 4.491 -0.585 8.860 1.00 93.69 93 LEU A C 1
ATOM 805 O O . LEU A 1 93 ? 3.874 0.366 9.343 1.00 93.69 93 LEU A O 1
ATOM 809 N N . TRP A 1 94 ? 4.006 -1.298 7.844 1.00 95.56 94 TRP A N 1
ATOM 810 C CA . TRP A 1 94 ? 2.778 -0.910 7.161 1.00 95.56 94 TRP A CA 1
ATOM 811 C C . TRP A 1 94 ? 1.544 -1.060 8.035 1.00 95.56 94 TRP A C 1
ATOM 813 O O . TRP A 1 94 ? 0.653 -0.223 7.930 1.00 95.56 94 TRP A O 1
ATOM 823 N N . ASN A 1 95 ? 1.498 -2.060 8.920 1.00 94.25 95 ASN A N 1
ATOM 824 C CA . ASN A 1 95 ? 0.429 -2.195 9.907 1.00 94.25 95 ASN A CA 1
ATOM 825 C C . ASN A 1 95 ? 0.315 -0.952 10.792 1.00 94.25 95 ASN A C 1
ATOM 827 O O . ASN A 1 95 ? -0.800 -0.508 11.045 1.00 94.25 95 ASN A O 1
ATOM 831 N N . GLU A 1 96 ? 1.432 -0.376 11.232 1.00 94.56 96 GLU A N 1
ATOM 832 C CA . GLU A 1 96 ? 1.409 0.838 12.052 1.00 94.56 96 GLU A CA 1
ATOM 833 C C . GLU A 1 96 ? 1.000 2.070 11.238 1.00 94.56 96 GLU A C 1
ATOM 835 O O . GLU A 1 96 ? 0.118 2.825 11.651 1.00 94.56 96 GLU A O 1
ATOM 840 N N . ILE A 1 97 ? 1.542 2.227 10.026 1.00 94.44 97 ILE A N 1
ATOM 841 C CA . ILE A 1 97 ? 1.222 3.367 9.153 1.00 94.44 97 ILE A CA 1
ATOM 842 C C . ILE A 1 97 ? -0.263 3.397 8.769 1.00 94.44 97 ILE A C 1
ATOM 844 O O . ILE A 1 97 ? -0.860 4.468 8.720 1.00 94.44 97 ILE A O 1
ATOM 848 N N . VAL A 1 98 ? -0.883 2.246 8.487 1.00 93.94 98 VAL A N 1
ATOM 849 C CA . VAL A 1 98 ? -2.297 2.201 8.068 1.00 93.94 98 VAL A CA 1
ATOM 850 C C . VAL A 1 98 ? -3.285 2.244 9.236 1.00 93.94 98 VAL A C 1
ATOM 852 O O . VAL A 1 98 ? -4.486 2.400 8.993 1.00 93.94 98 VAL A O 1
ATOM 855 N N . LYS A 1 99 ? -2.840 2.057 10.486 1.00 87.50 99 LYS A N 1
ATOM 856 C CA . LYS A 1 99 ? -3.693 2.183 11.681 1.00 87.50 99 LYS A CA 1
ATOM 857 C C . LYS A 1 99 ? -3.985 3.653 11.987 1.00 87.50 99 LYS A C 1
ATOM 859 O O . LYS A 1 99 ? -5.166 4.004 12.102 1.00 87.50 99 LYS A O 1
ATOM 864 N N . ASN A 1 100 ? -2.942 4.484 12.042 1.00 66.94 100 ASN A N 1
ATOM 865 C CA . ASN A 1 100 ? -3.022 5.936 12.269 1.00 66.94 100 ASN A CA 1
ATOM 866 C C . ASN A 1 100 ? -3.756 6.657 11.136 1.00 66.94 100 ASN A C 1
ATOM 868 O O . ASN A 1 100 ? -4.663 7.467 11.419 1.00 66.94 100 ASN A O 1
#

Sequence (100 aa):
MAYNKAGKKQRKKRVEKNKRRYQKPTIKFRQELFWDVDPKKIDPKKHAQYIIERILDFGNDKEARWIFQNYSKKTLQKVVKNSRVLHNQTRVLWNEIVKN

Nearest PDB structures (foldseek):
  3akj-assembly1_A  TM=4.144E-01  e=1.909E+00  Helicobacter pylori J99
  3akk-assembly2_C  TM=4.121E-01  e=6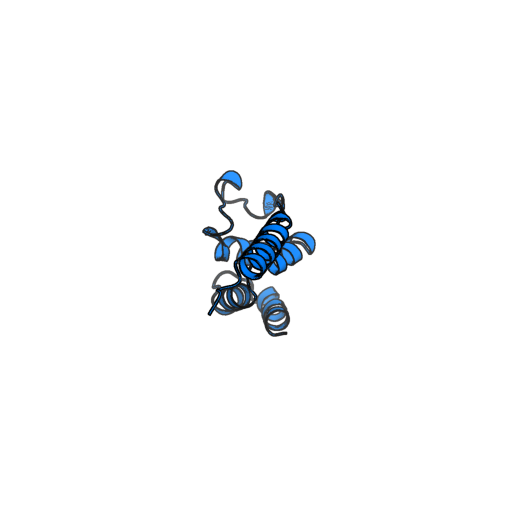.862E+00  Helicobacter pylori J99
  4efc-assembly1_A  TM=3.850E-01  e=6.862E+00  Trypanosoma brucei brucei TREU927

InterPro domains:
  IPR053830 Domain of unknown function DUF6922 [PF21956] (29-80)

Secondary structure (DSSP, 8-state):
----HHHHHHHHHHHHHHHTT---------GGG-TTS-GGG--TTTTHHHHHHHHHHH--HHHHHHHHHHS-HHHHHHHHHH-SSS-HHHHHHHHHHHH-